Protein AF-A0A925WM09-F1 (afdb_monomer_lite)

Sequence (121 aa):
AVLLWGSLGALLVIALLWTRDRSALATALLRGGLLTVGGVVVIVLGVIIAWDSFFTTFHQLFFQDGTWIFYYSDTLIRLFPEQFWFDAALLIGGLTVGGALLLIVIARRMMQNTANFGASA

Structure (mmCIF, N/CA/C/O backbone):
data_AF-A0A925WM09-F1
#
_entry.id   AF-A0A925WM09-F1
#
loop_
_atom_site.group_PDB
_atom_site.id
_atom_site.type_symbol
_atom_site.label_atom_id
_atom_site.label_alt_id
_atom_site.label_comp_id
_atom_site.label_asym_id
_atom_site.label_entity_id
_atom_site.label_seq_id
_atom_site.pdbx_PDB_ins_code
_atom_site.Cartn_x
_atom_site.Cartn_y
_atom_site.Cartn_z
_atom_site.occupancy
_atom_site.B_iso_or_equiv
_atom_site.auth_seq_id
_atom_site.auth_comp_id
_atom_site.auth_asym_id
_atom_site.auth_atom_id
_atom_site.pdbx_PDB_model_num
ATOM 1 N N . ALA A 1 1 ? 12.038 -11.593 13.060 1.00 62.34 1 ALA A N 1
ATOM 2 C CA . ALA A 1 1 ? 11.244 -10.971 11.976 1.00 62.34 1 ALA A CA 1
ATOM 3 C C . ALA A 1 1 ? 12.011 -9.854 11.260 1.00 62.34 1 ALA A C 1
ATOM 5 O O . ALA A 1 1 ? 12.269 -10.007 10.077 1.00 62.34 1 ALA A O 1
ATOM 6 N N . VAL A 1 2 ? 12.436 -8.783 11.948 1.00 70.38 2 VAL A N 1
ATOM 7 C CA . VAL A 1 2 ? 13.117 -7.619 11.327 1.00 70.38 2 VAL A CA 1
ATOM 8 C C . VAL A 1 2 ? 14.368 -7.999 10.525 1.00 70.38 2 VAL A C 1
ATOM 10 O O . VAL A 1 2 ? 14.512 -7.570 9.387 1.00 70.38 2 VAL A O 1
ATOM 13 N N . LEU A 1 3 ? 15.228 -8.868 11.069 1.00 76.19 3 LEU A N 1
ATOM 14 C CA . LEU A 1 3 ? 16.427 -9.333 10.362 1.00 76.19 3 LEU A CA 1
ATOM 15 C C . LEU A 1 3 ? 16.090 -10.124 9.088 1.00 76.19 3 LEU A C 1
ATOM 17 O O . LEU A 1 3 ? 16.733 -9.919 8.072 1.00 76.19 3 LEU A O 1
ATOM 21 N N . LEU A 1 4 ? 15.041 -10.954 9.107 1.00 77.50 4 LEU A N 1
ATOM 22 C CA . LEU A 1 4 ? 14.622 -11.755 7.948 1.00 77.50 4 LEU A CA 1
ATOM 23 C C . LEU A 1 4 ? 14.074 -10.879 6.813 1.00 77.50 4 LEU A C 1
ATOM 25 O O . LEU A 1 4 ? 14.472 -11.041 5.662 1.00 77.50 4 LEU A O 1
ATOM 29 N N . TRP A 1 5 ? 13.206 -9.917 7.139 1.00 74.44 5 TRP A N 1
ATOM 30 C CA . TRP A 1 5 ? 12.686 -8.955 6.163 1.00 74.44 5 TRP A CA 1
ATOM 31 C C . TRP A 1 5 ? 13.786 -8.031 5.630 1.00 74.44 5 TRP A C 1
ATOM 33 O O . TRP A 1 5 ? 13.831 -7.762 4.431 1.00 74.44 5 TRP A O 1
ATOM 43 N N . GLY A 1 6 ? 14.720 -7.615 6.493 1.00 75.81 6 GLY A N 1
ATOM 44 C CA . GLY A 1 6 ? 15.904 -6.856 6.093 1.00 75.81 6 GLY A CA 1
ATOM 45 C C . GLY A 1 6 ? 16.799 -7.634 5.125 1.00 75.81 6 GLY A C 1
ATOM 46 O O . GLY A 1 6 ? 17.212 -7.091 4.103 1.00 75.81 6 GLY A O 1
ATOM 47 N N . SER A 1 7 ? 17.042 -8.921 5.390 1.00 78.12 7 SER A N 1
ATOM 48 C CA . SER A 1 7 ? 17.819 -9.794 4.504 1.00 78.12 7 SER A CA 1
ATOM 49 C C . SER A 1 7 ? 17.139 -10.015 3.153 1.00 78.12 7 SER A C 1
ATOM 51 O O . SER A 1 7 ? 17.806 -9.934 2.126 1.00 78.12 7 SER A O 1
ATOM 53 N N . LEU A 1 8 ? 15.821 -10.237 3.122 1.00 82.56 8 LEU A N 1
ATOM 54 C CA . LEU A 1 8 ? 15.065 -10.367 1.870 1.00 82.56 8 LEU A CA 1
ATOM 55 C C . LEU A 1 8 ? 15.096 -9.073 1.046 1.00 82.56 8 LEU A C 1
ATOM 57 O O . LEU A 1 8 ? 15.313 -9.124 -0.164 1.00 82.56 8 LEU A O 1
ATOM 61 N N . GLY A 1 9 ? 14.949 -7.917 1.698 1.00 81.88 9 GLY A N 1
ATOM 62 C CA . GLY A 1 9 ? 15.080 -6.614 1.047 1.00 81.88 9 GLY A CA 1
ATOM 63 C C . GLY A 1 9 ? 16.480 -6.388 0.471 1.00 81.88 9 GLY A C 1
ATOM 64 O O . GLY A 1 9 ? 16.615 -5.981 -0.681 1.00 81.88 9 GLY A O 1
ATOM 65 N N . ALA A 1 10 ? 17.528 -6.716 1.229 1.00 78.12 10 ALA A N 1
ATOM 66 C CA . ALA A 1 10 ? 18.910 -6.609 0.765 1.00 78.12 10 ALA A CA 1
ATOM 67 C C . ALA A 1 10 ? 19.194 -7.541 -0.423 1.00 78.12 10 ALA A C 1
ATOM 69 O O . ALA A 1 10 ? 19.796 -7.112 -1.404 1.00 78.12 10 ALA A O 1
ATOM 70 N N . LEU A 1 11 ? 18.716 -8.788 -0.375 1.00 82.94 11 LEU A N 1
ATOM 71 C CA . LEU A 1 11 ? 18.842 -9.739 -1.482 1.00 82.94 11 LEU A CA 1
ATOM 72 C C . LEU A 1 11 ? 18.111 -9.258 -2.734 1.00 82.94 11 LEU A C 1
ATOM 74 O O . LEU A 1 11 ? 18.653 -9.380 -3.829 1.00 82.94 11 LEU A O 1
ATOM 78 N N . LEU A 1 12 ? 16.925 -8.664 -2.583 1.00 84.38 12 LEU A N 1
ATOM 79 C CA . LEU A 1 12 ? 16.196 -8.064 -3.696 1.00 84.38 12 LEU A CA 1
ATOM 80 C C . LEU A 1 12 ? 16.993 -6.909 -4.315 1.00 84.38 12 LEU A C 1
ATOM 82 O O . LEU A 1 12 ? 17.165 -6.873 -5.528 1.00 84.38 12 LEU A O 1
ATOM 86 N N . VAL A 1 13 ? 17.536 -6.001 -3.500 1.00 82.62 13 VAL A N 1
ATOM 87 C CA . VAL A 1 13 ? 18.371 -4.891 -3.989 1.00 82.62 13 VAL A CA 1
ATOM 88 C C . VAL A 1 13 ? 19.622 -5.413 -4.695 1.00 82.62 13 VAL A C 1
ATOM 90 O O . VAL A 1 13 ? 19.923 -4.964 -5.797 1.00 82.62 13 VAL A O 1
ATOM 93 N N . ILE A 1 14 ? 20.322 -6.391 -4.118 1.00 80.88 14 ILE A N 1
ATOM 94 C CA . ILE A 1 14 ? 21.507 -7.008 -4.730 1.00 80.88 14 ILE A CA 1
ATOM 95 C C . ILE A 1 14 ? 21.140 -7.673 -6.057 1.00 80.88 14 ILE A C 1
ATOM 97 O O . ILE A 1 14 ? 21.831 -7.456 -7.049 1.00 80.88 14 ILE A O 1
ATOM 101 N N . ALA A 1 15 ? 20.041 -8.427 -6.109 1.00 79.94 15 ALA A N 1
ATOM 102 C CA . ALA A 1 15 ? 19.563 -9.048 -7.338 1.00 79.94 15 ALA A CA 1
ATOM 103 C C . ALA A 1 15 ? 19.263 -7.992 -8.411 1.00 79.94 15 ALA A C 1
ATOM 105 O O . ALA A 1 15 ? 19.733 -8.127 -9.538 1.00 79.94 15 ALA A O 1
ATOM 106 N N . LEU A 1 16 ? 18.568 -6.904 -8.055 1.00 80.94 16 LEU A N 1
ATOM 107 C CA . LEU A 1 16 ? 18.283 -5.787 -8.962 1.00 80.94 16 LEU A CA 1
ATOM 108 C C . LEU A 1 16 ? 19.575 -5.116 -9.458 1.00 80.94 16 LEU A C 1
ATOM 110 O O . LEU A 1 16 ? 19.693 -4.841 -10.649 1.00 80.94 16 LEU A O 1
ATOM 114 N N . LEU A 1 17 ? 20.569 -4.907 -8.590 1.00 79.81 17 LEU A N 1
ATOM 115 C CA . LEU A 1 17 ? 21.868 -4.334 -8.965 1.00 79.81 17 LEU A CA 1
ATOM 116 C C . LEU A 1 17 ? 22.711 -5.276 -9.837 1.00 79.81 17 LEU A C 1
ATOM 118 O O . LEU A 1 17 ? 23.477 -4.807 -10.678 1.00 79.81 17 LEU A O 1
ATOM 122 N N . TRP A 1 18 ? 22.562 -6.590 -9.657 1.00 82.50 18 TRP A N 1
ATOM 123 C CA . TRP A 1 18 ? 23.281 -7.609 -10.420 1.00 82.50 18 TRP A CA 1
ATOM 124 C C . TRP A 1 18 ? 22.660 -7.870 -11.801 1.00 82.50 18 TRP A C 1
ATOM 126 O O . TRP A 1 18 ? 23.309 -8.458 -12.671 1.00 82.50 18 TRP A O 1
ATOM 136 N N . THR A 1 19 ? 21.420 -7.424 -12.051 1.00 80.94 19 THR A N 1
ATOM 137 C CA . THR A 1 19 ? 20.807 -7.563 -13.380 1.00 80.94 19 THR A CA 1
ATOM 138 C C . THR A 1 19 ? 21.603 -6.795 -14.440 1.00 80.94 19 THR A C 1
ATOM 140 O O . THR A 1 19 ? 21.707 -5.567 -14.436 1.00 80.94 19 THR A O 1
ATOM 143 N N . ARG A 1 20 ? 22.178 -7.540 -15.393 1.00 79.88 20 ARG A N 1
ATOM 144 C CA . ARG A 1 20 ? 22.866 -6.954 -16.553 1.00 79.88 20 ARG A CA 1
ATOM 145 C C . ARG A 1 20 ? 21.898 -6.460 -17.622 1.00 79.88 20 ARG A C 1
ATOM 147 O O . ARG A 1 20 ? 22.203 -5.481 -18.298 1.00 79.88 20 ARG A O 1
ATOM 154 N N . ASP A 1 21 ? 20.732 -7.090 -17.743 1.00 85.75 21 ASP A N 1
ATOM 155 C CA . ASP A 1 21 ? 19.687 -6.654 -18.667 1.00 85.75 21 ASP A CA 1
ATOM 156 C C . ASP A 1 21 ? 18.887 -5.486 -18.072 1.00 85.75 21 ASP A C 1
ATOM 158 O O . ASP A 1 21 ? 17.901 -5.649 -17.346 1.00 85.75 21 ASP A O 1
ATOM 162 N N . ARG A 1 22 ? 19.339 -4.271 -18.396 1.00 85.19 22 ARG A N 1
ATOM 163 C CA . ARG A 1 22 ? 18.700 -3.024 -17.961 1.00 85.19 22 ARG A CA 1
ATOM 164 C C . ARG A 1 22 ? 17.303 -2.836 -18.555 1.00 85.19 22 ARG A C 1
ATOM 166 O O . ARG A 1 22 ? 16.491 -2.150 -17.936 1.00 85.19 22 ARG A O 1
ATOM 173 N N . SER A 1 23 ? 17.013 -3.445 -19.705 1.00 87.12 23 SER A N 1
ATOM 174 C CA . SER A 1 23 ? 15.707 -3.359 -20.364 1.00 87.12 23 SER A CA 1
ATOM 175 C C . SER A 1 23 ? 14.668 -4.216 -19.636 1.00 87.12 23 SER A C 1
ATOM 177 O O . SER A 1 23 ? 13.575 -3.738 -19.303 1.00 87.12 23 SER A O 1
ATOM 179 N N . ALA A 1 24 ? 15.037 -5.454 -19.292 1.00 88.69 24 ALA A N 1
ATOM 180 C CA . ALA A 1 24 ? 14.199 -6.339 -18.486 1.00 88.69 24 ALA A CA 1
ATOM 181 C C . ALA A 1 24 ? 13.933 -5.750 -17.091 1.00 88.69 24 ALA A C 1
ATOM 183 O O . ALA A 1 24 ? 12.781 -5.717 -16.650 1.00 88.69 24 ALA A O 1
ATOM 184 N N . LEU A 1 25 ? 14.968 -5.209 -16.433 1.00 90.19 25 LEU A N 1
ATOM 185 C CA . LEU A 1 25 ? 14.831 -4.527 -15.143 1.00 90.19 25 LEU A CA 1
ATOM 186 C C . LEU A 1 25 ? 13.859 -3.342 -15.228 1.00 90.19 25 LEU A C 1
ATOM 188 O O . LEU A 1 25 ? 12.943 -3.238 -14.413 1.00 90.19 25 LEU A O 1
ATOM 192 N N . ALA A 1 26 ? 14.017 -2.463 -16.222 1.00 91.94 26 ALA A N 1
ATOM 193 C CA . ALA A 1 26 ? 13.132 -1.314 -16.387 1.00 91.94 26 ALA A CA 1
ATOM 194 C C . ALA A 1 26 ? 11.674 -1.746 -16.611 1.00 91.94 26 ALA A C 1
ATOM 196 O O . ALA A 1 26 ? 10.762 -1.218 -15.978 1.00 91.94 26 ALA A O 1
ATOM 197 N N . THR A 1 27 ? 11.447 -2.763 -17.445 1.00 93.00 27 THR A N 1
ATOM 198 C CA . THR A 1 27 ? 10.102 -3.304 -17.684 1.00 93.00 27 THR A CA 1
ATOM 199 C C . THR A 1 27 ? 9.485 -3.874 -16.405 1.00 93.00 27 THR A C 1
ATOM 201 O O . THR A 1 27 ? 8.308 -3.629 -16.129 1.00 93.00 27 THR A O 1
ATOM 204 N N . ALA A 1 28 ? 10.265 -4.601 -15.601 1.00 92.19 28 ALA A N 1
ATOM 205 C CA . ALA A 1 28 ? 9.811 -5.148 -14.326 1.00 92.19 28 ALA A CA 1
ATOM 206 C C . ALA A 1 28 ? 9.443 -4.041 -13.324 1.00 92.19 28 ALA A C 1
ATOM 208 O O . ALA A 1 28 ? 8.360 -4.087 -12.744 1.00 92.19 28 ALA A O 1
ATOM 209 N N . LEU A 1 29 ? 10.291 -3.016 -13.175 1.00 93.69 29 LEU A N 1
ATOM 210 C CA . LEU A 1 29 ? 10.032 -1.867 -12.298 1.00 93.69 29 LEU A CA 1
ATOM 211 C C . LEU A 1 29 ? 8.784 -1.083 -12.726 1.00 93.69 29 LEU A C 1
ATOM 213 O O . LEU A 1 29 ? 7.969 -0.715 -11.881 1.00 93.69 29 LEU A O 1
ATOM 217 N N . LEU A 1 30 ? 8.598 -0.875 -14.034 1.00 96.81 30 LEU A N 1
ATOM 218 C CA . LEU A 1 30 ? 7.418 -0.204 -14.577 1.00 96.81 30 LEU A CA 1
ATOM 219 C C . LEU A 1 30 ? 6.139 -0.992 -14.275 1.00 96.81 30 LEU A C 1
ATOM 221 O O . LEU A 1 30 ? 5.180 -0.428 -13.753 1.00 96.81 30 LEU A O 1
ATOM 225 N N . ARG A 1 31 ? 6.122 -2.293 -14.591 1.00 96.62 31 ARG A N 1
ATOM 226 C CA . ARG A 1 31 ? 4.955 -3.159 -14.360 1.00 96.62 31 ARG A CA 1
ATOM 227 C C . ARG A 1 31 ? 4.645 -3.291 -12.876 1.00 96.62 31 ARG A C 1
ATOM 229 O O . ARG A 1 31 ? 3.488 -3.153 -12.502 1.00 96.62 31 ARG A O 1
ATOM 236 N N . GLY A 1 32 ? 5.663 -3.506 -12.044 1.00 95.94 32 GLY A N 1
ATOM 237 C CA . GLY A 1 32 ? 5.513 -3.585 -10.593 1.00 95.94 32 GLY A CA 1
ATOM 238 C C . GLY A 1 32 ? 4.927 -2.300 -10.016 1.00 95.94 32 GLY A C 1
ATOM 239 O O . GLY A 1 32 ? 3.933 -2.352 -9.302 1.00 95.94 32 GLY A O 1
ATOM 240 N N . GLY A 1 33 ? 5.465 -1.138 -10.398 1.00 97.38 33 GLY A N 1
ATOM 241 C CA . GLY A 1 33 ? 4.921 0.145 -9.961 1.00 97.38 33 GLY A CA 1
ATOM 242 C C . GLY A 1 33 ? 3.474 0.368 -10.418 1.00 97.38 33 GLY A C 1
ATOM 243 O O . GLY A 1 33 ? 2.645 0.795 -9.618 1.00 97.38 33 GLY A O 1
ATOM 244 N N . LEU A 1 34 ? 3.139 0.038 -11.672 1.00 98.31 34 LEU A N 1
ATOM 245 C CA . LEU A 1 34 ? 1.767 0.160 -12.184 1.00 98.31 34 LEU A CA 1
ATOM 246 C C . LEU A 1 34 ? 0.792 -0.775 -11.460 1.00 98.31 34 LEU A C 1
ATOM 248 O O . LEU A 1 34 ? -0.311 -0.349 -11.126 1.00 98.31 34 LEU A O 1
ATOM 252 N N . LEU A 1 35 ? 1.200 -2.018 -11.189 1.00 98.31 35 LEU A N 1
ATOM 253 C CA . LEU A 1 35 ? 0.405 -2.973 -10.417 1.00 98.31 35 LEU A CA 1
ATOM 254 C C . LEU A 1 35 ? 0.164 -2.472 -8.993 1.00 98.31 35 LEU A C 1
ATOM 256 O O . LEU A 1 35 ? -0.966 -2.539 -8.522 1.00 98.31 35 LEU A O 1
ATOM 260 N N . THR A 1 36 ? 1.184 -1.923 -8.331 1.00 98.12 36 THR A N 1
ATOM 261 C CA . THR A 1 36 ? 1.037 -1.352 -6.987 1.00 98.12 36 THR A CA 1
ATOM 262 C C . THR A 1 36 ? 0.064 -0.177 -6.982 1.00 98.12 36 THR A C 1
ATOM 264 O O . THR A 1 36 ? -0.859 -0.158 -6.172 1.00 98.12 36 THR A O 1
ATOM 267 N N . VAL A 1 37 ? 0.216 0.784 -7.903 1.00 98.38 37 VAL A N 1
ATOM 268 C CA . VAL A 1 37 ? -0.709 1.928 -8.007 1.00 98.38 37 VAL A CA 1
ATOM 269 C C . VAL A 1 37 ? -2.131 1.451 -8.303 1.00 98.38 37 VAL A C 1
ATOM 271 O O . VAL A 1 37 ? -3.065 1.870 -7.626 1.00 98.38 37 VAL A O 1
ATOM 274 N N . GLY A 1 38 ? -2.300 0.543 -9.268 1.00 98.38 38 GLY A N 1
ATOM 275 C CA . GLY A 1 38 ? -3.602 -0.032 -9.605 1.00 98.38 38 GLY A CA 1
ATOM 276 C C . GLY A 1 38 ? -4.242 -0.766 -8.425 1.00 98.38 38 GLY A C 1
ATOM 277 O O . GLY A 1 38 ? -5.420 -0.562 -8.149 1.00 98.38 38 GLY A O 1
ATOM 278 N N . GLY A 1 39 ? -3.463 -1.554 -7.681 1.00 98.12 39 GLY A N 1
ATOM 279 C CA . GLY A 1 39 ? -3.921 -2.249 -6.480 1.00 98.12 39 GLY A CA 1
ATOM 280 C C . GLY A 1 39 ? -4.396 -1.288 -5.392 1.00 98.12 39 GLY A C 1
ATOM 281 O O . GLY A 1 39 ? -5.482 -1.475 -4.849 1.00 98.12 39 GLY A O 1
ATOM 282 N N . VAL A 1 40 ? -3.641 -0.217 -5.123 1.00 97.81 40 VAL A N 1
ATOM 283 C CA . VAL A 1 40 ? -4.060 0.823 -4.169 1.00 97.81 40 VAL A CA 1
ATOM 284 C C . VAL A 1 40 ? -5.355 1.498 -4.625 1.00 97.81 40 VAL A C 1
ATOM 286 O O . VAL A 1 40 ? -6.261 1.671 -3.815 1.00 97.81 40 VAL A O 1
ATOM 289 N N . VAL A 1 41 ? -5.488 1.829 -5.914 1.00 98.06 41 VAL A N 1
ATOM 290 C CA . VAL A 1 41 ? -6.724 2.416 -6.461 1.00 98.06 41 VAL A CA 1
ATOM 291 C C . VAL A 1 41 ? -7.916 1.479 -6.262 1.00 98.06 41 VAL A C 1
ATOM 293 O O . VAL A 1 41 ? -8.961 1.926 -5.800 1.00 98.06 41 VAL A O 1
ATOM 296 N N . VAL A 1 42 ? -7.765 0.184 -6.551 1.00 97.38 42 VAL A N 1
ATOM 297 C CA . VAL A 1 42 ? -8.829 -0.812 -6.338 1.00 97.38 42 VAL A CA 1
ATOM 298 C C . VAL A 1 42 ? -9.232 -0.890 -4.864 1.00 97.38 42 VAL A C 1
ATOM 300 O O . VAL A 1 42 ? -10.424 -0.896 -4.567 1.00 97.38 42 VAL A O 1
ATOM 303 N N . ILE A 1 43 ? -8.263 -0.894 -3.942 1.00 96.19 43 ILE A N 1
ATOM 304 C CA . ILE A 1 43 ? -8.530 -0.896 -2.496 1.00 96.19 43 ILE A CA 1
ATOM 305 C C . ILE A 1 43 ? -9.322 0.352 -2.088 1.00 96.19 43 ILE A C 1
ATOM 307 O O . ILE A 1 43 ? -10.348 0.230 -1.424 1.00 96.19 43 ILE A O 1
ATOM 311 N N . VAL A 1 44 ? -8.890 1.541 -2.519 1.00 96.62 44 VAL A N 1
ATOM 312 C CA . VAL A 1 44 ? -9.568 2.810 -2.201 1.00 96.62 44 VAL A CA 1
ATOM 313 C C . VAL A 1 44 ? -10.991 2.839 -2.762 1.00 96.62 44 VAL A C 1
ATOM 315 O O . VAL A 1 44 ? -11.915 3.255 -2.069 1.00 96.62 44 VAL A O 1
ATOM 318 N N . LEU A 1 45 ? -11.200 2.356 -3.989 1.00 97.38 45 LEU A N 1
ATOM 319 C CA . LEU A 1 45 ? -12.544 2.236 -4.556 1.00 97.38 45 LEU A CA 1
ATOM 320 C C . LEU A 1 45 ? -13.417 1.273 -3.741 1.00 97.38 45 LEU A C 1
ATOM 322 O O . LEU A 1 45 ? -14.573 1.590 -3.475 1.00 97.38 45 LEU A O 1
ATOM 326 N N . GLY A 1 46 ? -12.868 0.138 -3.297 1.00 95.88 46 GLY A N 1
ATOM 327 C CA . GLY A 1 46 ? -13.569 -0.806 -2.423 1.00 95.88 46 GLY A CA 1
ATOM 328 C C . GLY A 1 46 ? -13.989 -0.180 -1.091 1.00 95.88 46 GLY A C 1
ATOM 329 O O . GLY A 1 46 ? -15.136 -0.333 -0.680 1.00 95.88 46 GLY A O 1
ATOM 330 N N . VAL A 1 47 ? -13.093 0.591 -0.469 1.00 95.69 47 VAL A N 1
ATOM 331 C CA . VAL A 1 47 ? -13.364 1.369 0.751 1.00 95.69 47 VAL A CA 1
ATOM 332 C C . VAL A 1 47 ? -14.522 2.350 0.546 1.00 95.69 47 VAL A C 1
ATOM 334 O O . VAL A 1 47 ? -15.417 2.411 1.383 1.00 95.69 47 VAL A O 1
ATOM 337 N N . ILE A 1 48 ? -14.528 3.095 -0.565 1.00 96.81 48 ILE A N 1
ATOM 338 C CA . ILE A 1 48 ? -15.532 4.138 -0.838 1.00 96.81 48 ILE A CA 1
ATOM 339 C C . ILE A 1 48 ? -16.901 3.539 -1.191 1.00 96.81 48 ILE A C 1
ATOM 341 O O . ILE A 1 48 ? -17.929 4.071 -0.783 1.00 96.81 48 ILE A O 1
ATOM 345 N N . ILE A 1 49 ? -16.927 2.461 -1.977 1.00 98.00 49 ILE A N 1
ATOM 346 C CA . ILE A 1 49 ? -18.167 1.897 -2.533 1.00 98.00 49 ILE A CA 1
ATOM 347 C C . ILE A 1 49 ? -18.818 0.895 -1.567 1.00 98.00 49 ILE A C 1
ATOM 349 O O . ILE A 1 49 ? -20.040 0.760 -1.562 1.00 98.00 49 ILE A O 1
ATOM 353 N N . ALA A 1 50 ? -18.024 0.175 -0.769 1.00 96.88 50 ALA A N 1
ATOM 354 C CA . ALA A 1 50 ? -18.482 -0.966 0.022 1.00 96.88 50 ALA A CA 1
ATOM 355 C C . ALA A 1 50 ? -17.806 -1.035 1.404 1.00 96.88 50 ALA A C 1
ATOM 357 O O . ALA A 1 50 ? -17.279 -2.082 1.789 1.00 96.88 50 ALA A O 1
ATOM 358 N N . TRP A 1 51 ? -17.835 0.074 2.151 1.00 94.69 51 TRP A N 1
ATOM 359 C CA . TRP A 1 51 ? -17.166 0.216 3.451 1.00 94.69 51 TRP A CA 1
ATOM 360 C C . TRP A 1 51 ? -17.410 -0.957 4.412 1.00 94.69 51 TRP A C 1
ATOM 362 O O . TRP A 1 51 ? -16.446 -1.584 4.843 1.00 94.69 51 TRP A O 1
ATOM 372 N N . ASP A 1 52 ? -18.668 -1.312 4.699 1.00 95.50 52 ASP A N 1
ATOM 373 C CA . ASP A 1 52 ? -18.992 -2.356 5.687 1.00 95.50 52 ASP A CA 1
ATO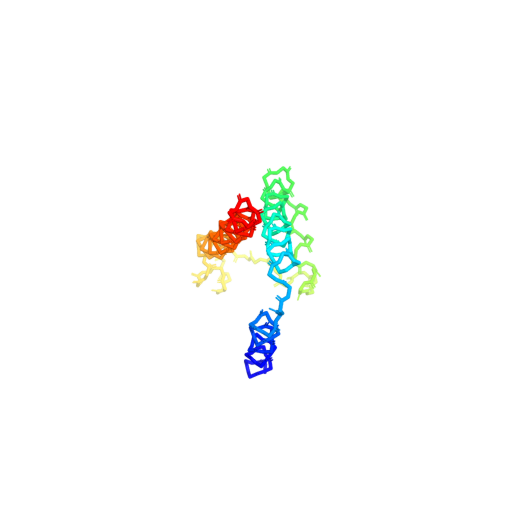M 374 C C . ASP A 1 52 ? -18.421 -3.729 5.304 1.00 95.50 52 ASP A C 1
ATOM 376 O O . ASP A 1 52 ? -17.895 -4.464 6.147 1.00 95.50 52 ASP A O 1
ATOM 380 N N . SER A 1 53 ? -18.477 -4.065 4.009 1.00 96.38 53 SER A N 1
ATOM 381 C CA . SER A 1 53 ? -17.927 -5.317 3.485 1.00 96.38 53 SER A CA 1
ATOM 382 C C . SER A 1 53 ? -16.403 -5.299 3.507 1.00 96.38 53 SER A C 1
ATOM 384 O O . SER A 1 53 ? -15.792 -6.300 3.885 1.00 96.38 53 SER A O 1
ATOM 386 N N . PHE A 1 54 ? -15.784 -4.185 3.107 1.00 95.50 54 PHE A N 1
ATOM 387 C CA . PHE A 1 54 ? -14.334 -4.018 3.129 1.00 95.50 54 PHE A CA 1
ATOM 388 C C . PHE A 1 54 ? -13.796 -4.125 4.558 1.00 95.50 54 PHE A C 1
ATOM 390 O O . PHE A 1 54 ? -12.901 -4.929 4.815 1.00 95.50 54 PHE A O 1
ATOM 397 N N . PHE A 1 55 ? -14.378 -3.363 5.489 1.00 94.06 55 PHE A N 1
ATOM 398 C CA . PHE A 1 55 ? -13.991 -3.334 6.894 1.00 94.06 55 PHE A CA 1
ATOM 399 C C . PHE A 1 55 ? -14.099 -4.728 7.514 1.00 94.06 55 PHE A C 1
ATOM 401 O O . PHE A 1 55 ? -13.124 -5.223 8.076 1.00 94.06 55 PHE A O 1
ATOM 408 N N . THR A 1 56 ? -15.247 -5.393 7.357 1.00 95.31 56 THR A N 1
ATOM 409 C CA . THR A 1 56 ? -15.470 -6.738 7.908 1.00 95.31 56 THR A CA 1
ATOM 410 C C . THR A 1 56 ? -14.496 -7.758 7.324 1.00 95.31 56 THR A C 1
ATOM 412 O O . THR A 1 56 ? -13.817 -8.454 8.076 1.00 95.31 56 THR A O 1
ATOM 415 N N . THR A 1 57 ? -14.368 -7.807 5.993 1.00 95.44 57 THR A N 1
ATOM 416 C CA . THR A 1 57 ? -13.493 -8.781 5.316 1.00 95.44 57 THR A CA 1
ATOM 417 C C . THR A 1 57 ? -12.036 -8.576 5.710 1.00 95.44 57 THR A C 1
ATOM 419 O O . THR A 1 57 ? -11.337 -9.541 6.000 1.00 95.44 57 THR A O 1
ATOM 422 N N . PHE A 1 58 ? -11.570 -7.324 5.757 1.00 94.00 58 PHE A N 1
ATOM 423 C CA . PHE A 1 58 ? -10.208 -7.012 6.175 1.00 94.00 58 PHE A CA 1
ATOM 424 C C . PHE A 1 58 ? -9.929 -7.530 7.589 1.00 94.00 58 PHE A C 1
ATOM 426 O O . PHE A 1 58 ? -8.941 -8.229 7.793 1.00 94.00 58 PHE A O 1
ATOM 433 N N . HIS A 1 59 ? -10.806 -7.250 8.556 1.00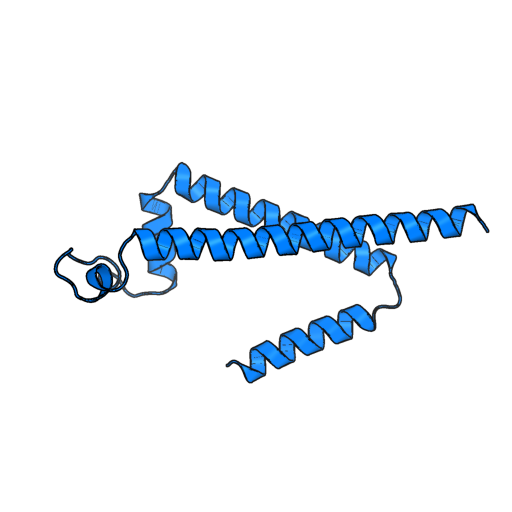 95.62 59 HIS A N 1
ATOM 434 C CA . HIS A 1 59 ? -10.575 -7.672 9.938 1.00 95.62 59 HIS A CA 1
ATOM 435 C C . HIS A 1 59 ? -10.663 -9.193 10.117 1.00 95.62 59 HIS A C 1
ATOM 437 O O . HIS A 1 59 ? -9.838 -9.765 10.827 1.00 95.62 59 HIS A O 1
ATOM 443 N N . GLN A 1 60 ? -11.571 -9.867 9.408 1.00 95.88 60 GLN A N 1
ATOM 444 C CA . GLN A 1 60 ? -11.690 -11.329 9.441 1.00 95.88 60 GLN A CA 1
ATOM 445 C C . GLN A 1 60 ? -10.443 -12.064 8.933 1.00 95.88 60 GLN A C 1
ATOM 447 O O . GLN A 1 60 ? -10.187 -13.192 9.345 1.00 95.88 60 GLN A O 1
ATOM 452 N N . LEU A 1 61 ? -9.639 -11.443 8.063 1.00 96.06 61 LEU A N 1
ATOM 453 C CA . LEU A 1 61 ? -8.389 -12.046 7.588 1.00 96.06 61 LEU A CA 1
ATOM 454 C C . LEU A 1 61 ? -7.308 -12.118 8.675 1.00 96.06 61 LEU A C 1
ATOM 456 O O . LEU A 1 61 ? -6.430 -12.979 8.600 1.00 96.06 61 LEU A O 1
ATOM 460 N N . PHE A 1 62 ? -7.341 -11.215 9.658 1.00 95.06 62 PHE A N 1
ATOM 461 C CA . PHE A 1 62 ? -6.256 -11.053 10.633 1.00 95.06 62 PHE A CA 1
ATOM 462 C C . PHE A 1 62 ? -6.652 -11.392 12.067 1.00 95.06 62 PHE A C 1
ATOM 464 O O . PHE A 1 62 ? -5.776 -11.622 12.902 1.00 95.06 62 PHE A O 1
ATOM 471 N N . PHE A 1 63 ? -7.944 -11.427 12.368 1.00 95.44 63 PHE A N 1
ATOM 472 C CA . PHE A 1 63 ? -8.443 -11.525 13.730 1.00 95.44 63 PHE A CA 1
ATOM 473 C C . PHE A 1 63 ? -9.526 -12.613 13.849 1.00 95.44 63 PHE A C 1
ATOM 475 O O . PHE A 1 63 ? -10.003 -13.145 12.849 1.00 95.44 63 PHE A O 1
ATOM 482 N N . GLN A 1 64 ? -9.972 -12.918 15.076 1.00 95.88 64 GLN A N 1
ATOM 483 C CA . GLN A 1 64 ? -11.128 -13.799 15.355 1.00 95.88 64 GLN A CA 1
ATOM 484 C C . GLN A 1 64 ? -12.430 -13.012 15.577 1.00 95.88 64 GLN A C 1
ATOM 486 O O . GLN A 1 64 ? -12.377 -11.925 16.158 1.00 95.88 64 GLN A O 1
ATOM 491 N N . ASP A 1 65 ? -13.581 -13.546 15.155 1.00 93.38 65 ASP A N 1
ATOM 492 C CA . ASP A 1 65 ? -14.875 -12.848 15.236 1.00 93.38 65 ASP A CA 1
ATOM 493 C C . ASP A 1 65 ? -15.126 -12.222 16.620 1.00 93.38 65 ASP A C 1
ATOM 495 O O . ASP A 1 65 ? -14.903 -12.835 17.665 1.00 93.38 65 ASP A O 1
ATOM 499 N N . GLY A 1 66 ? -15.577 -10.963 16.619 1.00 91.06 66 GLY A N 1
ATOM 500 C CA . GLY A 1 66 ? -15.862 -10.193 17.834 1.00 91.06 66 GLY A CA 1
ATOM 501 C C . GLY A 1 66 ? -14.651 -9.519 18.492 1.00 91.06 66 GLY A C 1
ATOM 502 O O . GLY A 1 66 ? -14.836 -8.800 19.467 1.00 91.06 66 GLY A O 1
ATOM 503 N N . THR A 1 67 ? -13.428 -9.688 17.971 1.00 93.06 67 THR A N 1
ATOM 504 C CA . THR A 1 67 ? -12.210 -9.080 18.563 1.00 93.06 67 THR A CA 1
ATOM 505 C C . THR A 1 67 ? -11.790 -7.738 17.953 1.00 93.06 67 THR A C 1
ATOM 507 O O . THR A 1 67 ? -10.825 -7.135 18.417 1.00 93.06 67 THR A O 1
ATOM 510 N N . TRP A 1 68 ? -12.506 -7.252 16.935 1.00 93.06 68 TRP A N 1
ATOM 511 C CA . TRP A 1 68 ? -12.207 -5.998 16.221 1.00 93.06 68 TRP A CA 1
ATOM 512 C C . TRP A 1 68 ? -13.343 -4.967 16.244 1.00 93.06 68 TRP A C 1
ATOM 514 O O . TRP A 1 68 ? -13.207 -3.892 15.663 1.00 93.06 68 TRP A O 1
ATOM 524 N N . ILE A 1 69 ? -14.470 -5.286 16.885 1.00 92.38 69 ILE A N 1
ATOM 525 C CA . ILE A 1 69 ? -15.575 -4.348 17.098 1.00 92.38 69 ILE A CA 1
ATOM 526 C C . ILE A 1 69 ? -15.518 -3.932 18.562 1.00 92.38 69 ILE A C 1
ATOM 528 O O . ILE A 1 69 ? -15.655 -4.771 19.448 1.00 92.38 69 ILE A O 1
ATOM 532 N N . PHE A 1 70 ? -15.308 -2.643 18.804 1.00 91.94 70 PHE A N 1
ATOM 533 C CA . PHE A 1 70 ? -15.099 -2.105 20.144 1.00 91.94 70 PHE A CA 1
ATOM 534 C C . PHE A 1 70 ? -16.168 -1.074 20.496 1.00 91.94 70 PHE A C 1
ATOM 536 O O . PHE A 1 70 ? -16.676 -0.354 19.633 1.00 91.94 70 PHE A O 1
ATOM 543 N N . TYR A 1 71 ? -16.466 -0.963 21.785 1.00 93.00 71 TYR A N 1
ATOM 544 C CA . TYR A 1 71 ? -17.251 0.138 22.325 1.00 93.00 71 TYR A CA 1
ATOM 545 C C . TYR A 1 71 ? -16.376 1.385 22.487 1.00 93.00 71 TYR A C 1
ATOM 547 O O . TYR A 1 71 ? -15.174 1.302 22.728 1.00 93.00 71 TYR A O 1
ATOM 555 N N . TYR A 1 72 ? -16.984 2.573 22.460 1.00 92.50 72 TYR A N 1
ATOM 556 C CA . TYR A 1 72 ? -16.264 3.833 22.707 1.00 92.50 72 TYR A CA 1
ATOM 557 C C . TYR A 1 72 ? -15.612 3.916 24.099 1.00 92.50 72 TYR A C 1
ATOM 559 O O . TYR A 1 72 ? -14.685 4.699 24.309 1.00 92.50 72 TYR A O 1
ATOM 567 N N . SER A 1 73 ? -16.090 3.124 25.063 1.00 95.00 73 SER A N 1
ATOM 568 C CA . SER A 1 73 ? -15.492 3.007 26.396 1.00 95.00 73 SER A CA 1
ATOM 569 C C . SER A 1 73 ? -14.196 2.198 26.412 1.00 95.00 73 SER A C 1
ATOM 571 O O . SER A 1 73 ? -13.426 2.324 27.370 1.00 95.00 73 SER A O 1
ATOM 573 N N . ASP A 1 74 ? -13.948 1.385 25.384 1.00 95.12 74 ASP A N 1
ATOM 574 C CA . ASP A 1 74 ? -12.822 0.464 25.353 1.00 95.12 74 ASP A CA 1
ATOM 575 C C . ASP A 1 74 ? -11.504 1.225 25.220 1.00 95.12 74 ASP A C 1
ATOM 577 O O . ASP A 1 74 ? -11.361 2.187 24.460 1.00 95.12 74 ASP A O 1
ATOM 581 N N . THR A 1 75 ? -10.502 0.772 25.972 1.00 95.25 75 THR A N 1
ATOM 582 C CA . THR A 1 75 ? -9.202 1.445 26.060 1.00 95.25 75 THR A CA 1
ATOM 583 C C . THR A 1 75 ? -8.527 1.591 24.694 1.00 95.25 75 THR A C 1
ATOM 585 O O . THR A 1 75 ? -7.886 2.609 24.445 1.00 95.25 75 THR A O 1
ATOM 588 N N . LEU A 1 76 ? -8.689 0.613 23.794 1.00 93.50 76 LEU A N 1
ATOM 589 C CA . LEU A 1 76 ? -8.032 0.617 22.487 1.00 93.50 76 LEU A CA 1
ATOM 590 C C . LEU A 1 76 ? -8.513 1.772 21.597 1.00 93.50 76 LEU A C 1
ATOM 592 O O . LEU A 1 76 ? -7.673 2.524 21.115 1.00 93.50 76 LEU A O 1
ATOM 596 N N . ILE A 1 77 ? -9.829 1.971 21.440 1.00 93.75 77 ILE A N 1
ATOM 597 C CA . ILE A 1 77 ? -10.380 3.085 20.641 1.00 93.75 77 ILE A CA 1
ATOM 598 C C . ILE A 1 77 ? -10.081 4.444 21.287 1.00 93.75 77 ILE A C 1
ATOM 600 O O . ILE A 1 77 ? -9.890 5.434 20.586 1.00 93.75 77 ILE A O 1
ATOM 604 N N . ARG A 1 78 ? -9.992 4.519 22.620 1.00 95.12 78 ARG A N 1
ATOM 605 C CA . ARG A 1 78 ? -9.637 5.771 23.309 1.00 95.12 78 ARG A CA 1
ATOM 606 C C . ARG A 1 78 ? -8.176 6.172 23.100 1.00 95.12 78 ARG A C 1
ATOM 608 O O . ARG A 1 78 ? -7.891 7.363 23.020 1.00 95.12 78 ARG A O 1
ATOM 615 N N . LEU A 1 79 ? -7.261 5.200 23.047 1.00 96.31 79 LEU A N 1
ATOM 616 C CA . LEU A 1 79 ? -5.834 5.440 22.798 1.00 96.31 79 LEU A CA 1
ATOM 617 C C . LEU A 1 79 ? -5.524 5.626 21.308 1.00 96.31 79 LEU A C 1
ATOM 619 O O . LEU A 1 79 ? -4.694 6.459 20.957 1.00 96.31 79 LEU A O 1
ATOM 623 N N . PHE A 1 80 ? -6.199 4.868 20.445 1.00 94.94 80 PHE A N 1
ATOM 624 C CA . PHE A 1 80 ? -6.037 4.890 18.993 1.00 94.94 80 PHE A CA 1
ATOM 625 C C . PHE A 1 80 ? -7.394 5.181 18.341 1.00 94.94 80 PHE A C 1
ATOM 627 O O . PHE A 1 80 ? -8.047 4.257 17.844 1.00 94.94 80 PHE A O 1
ATOM 634 N N . PRO A 1 81 ? -7.847 6.449 18.385 1.00 94.38 81 PRO A N 1
ATOM 635 C CA . PRO A 1 81 ? -9.135 6.840 17.827 1.00 94.38 81 PRO A CA 1
ATOM 636 C C . PRO A 1 81 ? -9.153 6.659 16.309 1.00 94.38 81 PRO A C 1
ATOM 638 O O . PRO A 1 81 ? -8.114 6.510 15.671 1.00 94.38 81 PRO A O 1
ATOM 641 N N . GLU A 1 82 ? -10.337 6.733 15.711 1.00 90.81 82 GLU A N 1
ATOM 642 C CA . GLU A 1 82 ? -10.527 6.594 14.261 1.00 90.81 82 GLU A CA 1
ATOM 643 C C . GLU A 1 82 ? -9.560 7.467 13.440 1.00 90.81 82 GLU A C 1
ATOM 645 O O . GLU A 1 82 ? -8.927 6.974 12.507 1.00 90.81 82 GLU A O 1
ATOM 650 N N . GLN A 1 83 ? -9.357 8.724 13.853 1.00 94.88 83 GLN A N 1
ATOM 651 C CA . GLN A 1 83 ? -8.429 9.650 13.197 1.00 94.88 83 GLN A CA 1
ATOM 652 C C . GLN A 1 83 ? -6.998 9.100 13.116 1.00 94.88 83 GLN A C 1
ATOM 654 O O . GLN A 1 83 ? -6.348 9.247 12.087 1.00 94.88 83 GLN A O 1
ATOM 659 N N . PHE A 1 84 ? -6.513 8.425 14.166 1.00 95.88 84 PHE A N 1
ATOM 660 C CA . PHE A 1 84 ? -5.176 7.827 14.164 1.00 95.88 84 PHE A CA 1
ATOM 661 C C . PHE A 1 84 ? -5.041 6.779 13.052 1.00 95.88 84 PHE A C 1
ATOM 663 O O . PHE A 1 84 ? -4.047 6.765 12.326 1.00 95.88 84 PHE A O 1
ATOM 670 N N . TRP A 1 85 ? -6.049 5.919 12.891 1.00 93.44 85 TRP A N 1
ATOM 671 C CA . TRP A 1 85 ? -6.050 4.885 11.858 1.00 93.44 85 TRP A CA 1
ATOM 672 C C . TRP A 1 85 ? -6.195 5.471 10.456 1.00 93.44 85 TRP A C 1
ATOM 674 O O . TRP A 1 85 ? -5.523 5.008 9.534 1.00 93.44 85 TRP A O 1
ATOM 684 N N . PHE A 1 86 ? -7.016 6.511 10.303 1.00 94.25 86 PHE A N 1
ATOM 685 C CA . PHE A 1 86 ? -7.153 7.237 9.045 1.00 94.25 86 PHE A CA 1
ATOM 686 C C . PHE A 1 86 ? -5.828 7.887 8.620 1.00 94.25 86 PHE A C 1
ATOM 688 O O . PHE A 1 86 ? -5.362 7.669 7.500 1.00 94.25 86 PHE A O 1
ATOM 695 N N . ASP A 1 87 ? -5.166 8.603 9.531 1.00 97.38 87 ASP A N 1
ATOM 696 C CA . ASP A 1 87 ? -3.875 9.248 9.271 1.00 97.38 87 ASP A CA 1
ATOM 697 C C . ASP A 1 87 ? -2.779 8.215 8.964 1.00 97.38 87 ASP A C 1
ATOM 699 O O . ASP A 1 87 ? -1.988 8.394 8.033 1.00 97.38 87 ASP A O 1
ATOM 703 N N . ALA A 1 88 ? -2.753 7.094 9.693 1.00 96.81 88 ALA A N 1
ATOM 704 C CA . ALA A 1 88 ? -1.829 5.995 9.430 1.00 96.81 88 ALA A CA 1
ATOM 705 C C . ALA A 1 88 ? -2.055 5.377 8.039 1.00 96.81 88 ALA A C 1
ATOM 707 O O . ALA A 1 88 ? -1.092 5.151 7.301 1.00 96.81 88 ALA A O 1
ATOM 708 N N . ALA A 1 89 ? -3.313 5.145 7.651 1.00 95.19 89 ALA A N 1
ATOM 709 C CA . ALA A 1 89 ? -3.662 4.626 6.333 1.00 95.19 89 ALA A CA 1
ATOM 710 C C . ALA A 1 89 ? -3.249 5.594 5.214 1.00 95.19 89 ALA A C 1
ATOM 712 O O . ALA A 1 89 ? -2.667 5.159 4.217 1.00 95.19 89 ALA A O 1
ATOM 713 N N . LEU A 1 90 ? -3.473 6.900 5.394 1.00 96.88 90 LEU A N 1
ATOM 714 C CA . LEU A 1 90 ? -3.034 7.926 4.446 1.00 96.88 90 LEU A CA 1
ATOM 715 C C . LEU A 1 90 ? -1.514 7.973 4.307 1.00 96.88 90 LEU A C 1
ATOM 717 O O . LEU A 1 90 ? -1.007 8.018 3.186 1.00 96.88 90 LEU A O 1
ATOM 721 N N . LEU A 1 91 ? -0.777 7.932 5.418 1.00 98.06 91 LEU A N 1
ATOM 722 C CA . LEU A 1 91 ? 0.682 7.945 5.393 1.00 98.06 91 LEU A CA 1
ATOM 723 C C . LEU A 1 91 ? 1.233 6.711 4.668 1.00 98.06 91 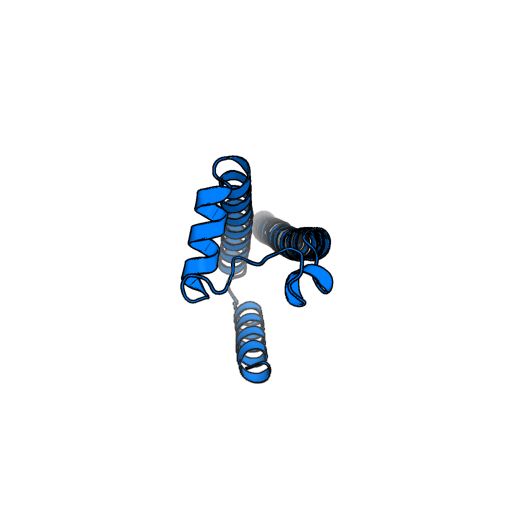LEU A C 1
ATOM 725 O O . LEU A 1 91 ? 2.055 6.841 3.760 1.00 98.06 91 LEU A O 1
ATOM 729 N N . ILE A 1 92 ? 0.763 5.516 5.032 1.00 97.19 92 ILE A N 1
ATOM 730 C CA . ILE A 1 92 ? 1.213 4.256 4.427 1.00 97.19 92 ILE A CA 1
ATOM 731 C C . ILE A 1 92 ? 0.831 4.205 2.946 1.00 97.19 92 ILE A C 1
ATOM 733 O O . ILE A 1 92 ? 1.673 3.884 2.103 1.00 97.19 92 ILE A O 1
ATOM 737 N N . GLY A 1 93 ? -0.411 4.556 2.607 1.00 97.00 93 GLY A N 1
ATOM 738 C CA . GLY A 1 93 ? -0.884 4.615 1.226 1.00 97.00 93 GLY A CA 1
ATOM 739 C C . GLY A 1 93 ? -0.094 5.624 0.393 1.00 97.00 93 GLY A C 1
ATOM 740 O O . GLY A 1 93 ? 0.368 5.296 -0.700 1.00 97.00 93 GLY A O 1
ATOM 741 N N . GLY A 1 94 ? 0.148 6.818 0.935 1.00 97.94 94 GLY A N 1
ATOM 742 C CA . GLY A 1 94 ? 0.922 7.878 0.293 1.00 97.94 94 GLY A CA 1
ATOM 743 C C . GLY A 1 94 ? 2.374 7.478 0.033 1.00 97.94 94 GLY A C 1
ATOM 744 O O . GLY A 1 94 ? 2.859 7.639 -1.086 1.00 97.94 94 GLY A O 1
ATOM 745 N N . LEU A 1 95 ? 3.055 6.888 1.021 1.00 98.12 95 LEU A N 1
ATOM 746 C CA . LEU A 1 95 ? 4.413 6.360 0.849 1.00 98.12 95 LEU A CA 1
ATOM 747 C C . LEU A 1 95 ? 4.459 5.227 -0.185 1.00 98.12 95 LEU A C 1
ATOM 749 O O . LEU A 1 95 ? 5.370 5.184 -1.012 1.00 98.12 95 LEU A O 1
ATOM 753 N N . THR A 1 96 ? 3.460 4.341 -0.178 1.00 97.94 96 THR A N 1
ATOM 754 C CA . THR A 1 96 ? 3.359 3.214 -1.118 1.00 97.94 96 THR A CA 1
ATOM 755 C C . THR A 1 96 ? 3.191 3.702 -2.556 1.00 97.94 96 THR A C 1
ATOM 757 O O . THR A 1 96 ? 3.941 3.294 -3.446 1.00 97.94 96 THR A O 1
ATOM 760 N N . VAL A 1 97 ? 2.246 4.617 -2.792 1.00 98.25 97 VAL A N 1
ATOM 761 C CA . VAL A 1 97 ? 2.009 5.208 -4.116 1.00 98.25 97 VAL A CA 1
ATOM 762 C C . VAL A 1 97 ? 3.206 6.051 -4.546 1.00 98.25 97 VAL A C 1
ATOM 764 O O . VAL A 1 97 ? 3.673 5.906 -5.673 1.00 98.25 97 VAL A O 1
ATOM 767 N N . GLY A 1 98 ? 3.759 6.875 -3.654 1.00 98.38 98 GLY A N 1
ATOM 768 C CA . GLY A 1 98 ? 4.943 7.688 -3.929 1.00 98.38 98 GLY A CA 1
ATOM 769 C C . GLY A 1 98 ? 6.149 6.843 -4.347 1.00 98.38 98 GLY A C 1
ATOM 770 O O . GLY A 1 98 ? 6.784 7.131 -5.363 1.00 98.38 98 GLY A O 1
ATOM 771 N N . GLY A 1 99 ? 6.420 5.751 -3.627 1.00 97.31 99 GLY A N 1
ATOM 772 C CA . GLY A 1 99 ? 7.468 4.793 -3.977 1.00 97.31 99 GLY A CA 1
ATOM 773 C C . GLY A 1 99 ? 7.220 4.118 -5.329 1.00 97.31 99 GLY A C 1
ATOM 774 O O . GLY A 1 99 ? 8.122 4.055 -6.164 1.00 97.31 99 GLY A O 1
ATOM 775 N N . ALA A 1 100 ? 5.990 3.673 -5.595 1.00 97.88 100 ALA A N 1
ATOM 776 C CA . ALA A 1 100 ? 5.631 3.060 -6.872 1.00 97.88 100 ALA A CA 1
ATOM 777 C C . ALA A 1 100 ? 5.778 4.033 -8.057 1.00 97.88 100 ALA A C 1
ATOM 779 O O . ALA A 1 100 ? 6.340 3.669 -9.092 1.00 97.88 100 ALA A O 1
ATOM 780 N N . LEU A 1 101 ? 5.337 5.286 -7.898 1.00 98.31 101 LEU A N 1
ATOM 781 C CA . LEU A 1 101 ? 5.498 6.339 -8.904 1.00 98.31 101 LEU A CA 1
ATOM 782 C C . LEU A 1 101 ? 6.974 6.653 -9.164 1.00 98.31 101 LEU A C 1
ATOM 784 O O . LEU A 1 101 ? 7.374 6.789 -10.321 1.00 98.31 101 LEU A O 1
ATOM 788 N N . LEU A 1 102 ? 7.800 6.706 -8.116 1.00 97.75 102 LEU A N 1
ATOM 789 C CA . LEU A 1 102 ? 9.242 6.885 -8.261 1.00 97.75 102 LEU A CA 1
ATOM 790 C C . LEU A 1 102 ? 9.864 5.757 -9.099 1.00 97.75 102 LEU A C 1
ATOM 792 O O . LEU A 1 102 ? 10.618 6.036 -10.033 1.00 97.75 102 LEU A O 1
ATOM 796 N N . LEU A 1 103 ? 9.510 4.497 -8.827 1.00 95.81 103 LEU A N 1
ATOM 797 C CA . LEU A 1 103 ? 9.992 3.350 -9.605 1.00 95.81 103 LEU A CA 1
ATOM 798 C C . LEU A 1 103 ? 9.532 3.403 -11.068 1.00 95.81 103 LEU A C 1
ATOM 800 O O . LEU A 1 103 ? 10.330 3.126 -11.963 1.00 95.81 103 LEU A O 1
ATOM 804 N N . ILE A 1 104 ? 8.290 3.825 -11.332 1.00 97.50 104 ILE A N 1
ATOM 805 C CA . ILE A 1 104 ? 7.782 4.051 -12.695 1.00 97.50 104 ILE A CA 1
ATOM 806 C C . ILE A 1 104 ? 8.620 5.112 -13.420 1.00 97.50 104 ILE A C 1
ATOM 808 O O . ILE A 1 104 ? 8.991 4.917 -14.579 1.00 97.50 104 ILE A O 1
ATOM 812 N N . VAL A 1 105 ? 8.933 6.233 -12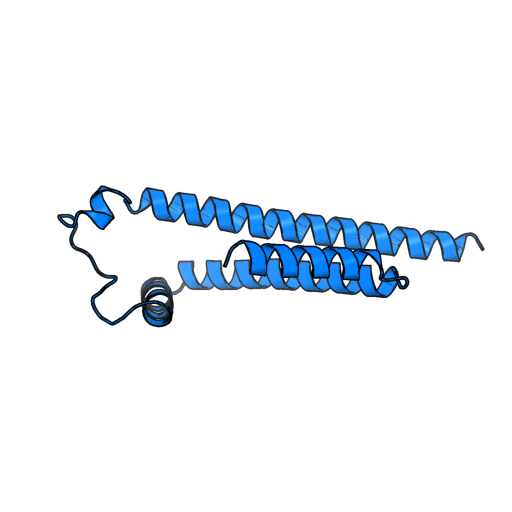.763 1.00 97.44 105 VAL A N 1
ATOM 813 C CA . VAL A 1 105 ? 9.744 7.308 -13.357 1.00 97.44 105 VAL A CA 1
ATOM 814 C C . VAL A 1 105 ? 11.162 6.820 -13.654 1.00 97.44 105 VAL A C 1
ATOM 816 O O . VAL A 1 105 ? 11.666 7.057 -14.754 1.00 97.44 105 VAL A O 1
ATOM 819 N N . ILE A 1 106 ? 11.791 6.105 -12.717 1.00 94.62 106 ILE A N 1
ATOM 820 C CA . ILE A 1 106 ? 13.124 5.513 -12.906 1.00 94.62 106 ILE A CA 1
ATOM 821 C C . ILE A 1 106 ? 13.111 4.545 -14.093 1.00 94.62 106 ILE A C 1
ATOM 823 O O . ILE A 1 106 ? 13.948 4.664 -14.988 1.00 94.62 106 ILE A O 1
ATOM 827 N N . ALA A 1 107 ? 12.129 3.645 -14.151 1.00 94.75 107 ALA A N 1
ATOM 828 C CA . ALA A 1 107 ? 11.972 2.692 -15.241 1.00 94.75 107 ALA A CA 1
ATOM 829 C C . ALA A 1 107 ? 11.839 3.379 -16.607 1.00 94.75 107 ALA A C 1
ATOM 831 O O . ALA A 1 107 ? 12.547 3.031 -17.552 1.00 94.75 107 ALA A O 1
ATOM 832 N N . ARG A 1 108 ? 10.982 4.404 -16.709 1.00 94.94 108 ARG A N 1
ATOM 833 C CA . ARG A 1 108 ? 10.800 5.170 -17.952 1.00 94.94 108 ARG A CA 1
ATOM 834 C C . ARG A 1 108 ? 12.097 5.840 -18.406 1.00 94.94 108 ARG A C 1
ATOM 836 O O . ARG A 1 108 ? 12.427 5.767 -19.587 1.00 94.94 108 ARG A O 1
ATOM 843 N N . ARG A 1 109 ? 12.859 6.434 -17.479 1.00 93.12 109 ARG A N 1
ATOM 844 C CA . ARG A 1 109 ? 14.169 7.038 -17.783 1.00 93.12 109 ARG A CA 1
ATOM 845 C C . ARG A 1 109 ? 15.185 5.999 -18.263 1.00 93.12 109 ARG A C 1
ATOM 847 O O . ARG A 1 109 ? 15.914 6.254 -19.215 1.00 93.12 109 ARG A O 1
ATOM 854 N N . MET A 1 110 ? 15.218 4.819 -17.643 1.00 90.38 110 MET A N 1
ATOM 855 C CA . MET A 1 110 ? 16.100 3.728 -18.075 1.00 90.38 110 MET A CA 1
ATOM 856 C C . MET A 1 110 ? 15.792 3.279 -19.509 1.00 90.38 110 MET A C 1
ATOM 858 O O . MET A 1 110 ? 16.716 3.150 -20.307 1.00 90.38 110 MET A O 1
ATOM 862 N N . MET A 1 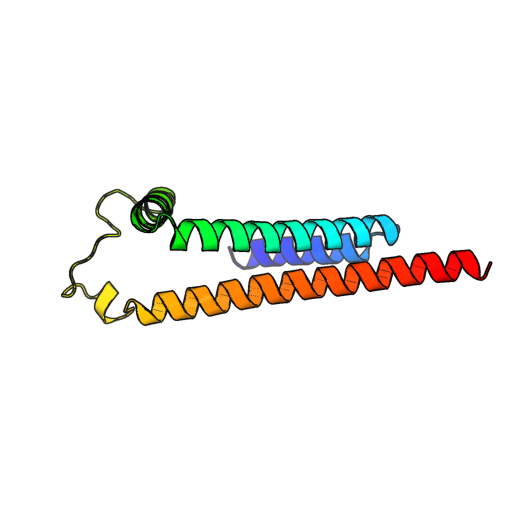111 ? 14.510 3.107 -19.855 1.00 89.62 111 MET A N 1
ATOM 863 C CA . MET A 1 111 ? 14.091 2.711 -21.208 1.00 89.62 111 MET A CA 1
ATOM 864 C C . MET A 1 111 ? 14.471 3.756 -22.266 1.00 89.62 111 MET A C 1
ATOM 866 O O . MET A 1 111 ? 14.937 3.394 -23.344 1.00 89.62 111 MET A O 1
ATOM 870 N N . GLN A 1 112 ? 14.320 5.048 -21.951 1.00 88.69 112 GLN A N 1
ATOM 871 C CA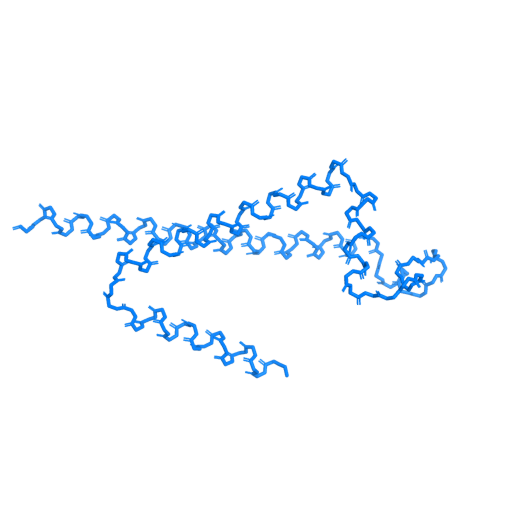 . GLN A 1 112 ? 14.729 6.146 -22.837 1.00 88.69 112 GLN A CA 1
ATOM 872 C C . GLN A 1 112 ? 16.240 6.135 -23.097 1.00 88.69 112 GLN A C 1
ATOM 874 O O . GLN A 1 112 ? 16.668 6.261 -24.240 1.00 88.69 112 GLN A O 1
ATOM 879 N N . ASN A 1 113 ? 17.050 5.925 -22.056 1.00 82.25 113 ASN A N 1
ATOM 880 C CA . ASN A 1 113 ? 18.504 5.878 -22.198 1.00 82.25 113 ASN A CA 1
ATOM 881 C C . ASN A 1 113 ? 18.947 4.722 -23.102 1.00 82.25 113 ASN A C 1
ATOM 883 O O . ASN A 1 113 ? 19.776 4.930 -23.981 1.00 82.25 113 ASN A O 1
ATOM 887 N N . THR A 1 114 ? 18.370 3.527 -22.940 1.00 77.50 114 THR A N 1
ATOM 888 C CA . THR A 1 114 ? 18.674 2.379 -23.810 1.00 77.50 114 THR A CA 1
ATOM 889 C C . THR A 1 114 ? 18.307 2.649 -25.273 1.00 77.50 114 THR A C 1
ATOM 891 O O . THR A 1 114 ? 19.084 2.301 -26.159 1.00 77.50 114 THR A O 1
ATOM 894 N N . ALA A 1 115 ? 17.174 3.309 -25.535 1.00 76.31 115 ALA A N 1
ATOM 895 C CA . ALA A 1 115 ? 16.769 3.684 -26.891 1.00 76.31 115 ALA A CA 1
ATOM 896 C C . ALA A 1 115 ? 17.725 4.709 -27.530 1.00 76.31 115 ALA A C 1
ATOM 898 O O . ALA A 1 115 ? 18.094 4.565 -28.693 1.00 76.31 115 ALA A O 1
ATOM 899 N N . ASN A 1 116 ? 18.177 5.705 -26.760 1.00 75.62 116 ASN A N 1
ATOM 900 C CA . ASN A 1 116 ? 19.097 6.736 -27.244 1.00 75.62 116 ASN A CA 1
ATOM 901 C C . ASN A 1 116 ? 20.472 6.165 -27.629 1.00 75.62 116 ASN A C 1
ATOM 903 O O . ASN A 1 116 ? 21.015 6.556 -28.657 1.00 75.62 116 ASN A O 1
ATOM 907 N N . PHE A 1 117 ? 21.015 5.215 -26.856 1.00 68.75 117 PHE A N 1
ATOM 908 C CA . PHE A 1 117 ? 22.288 4.561 -27.199 1.00 68.75 117 PHE A CA 1
ATOM 909 C C . PHE A 1 117 ? 22.215 3.791 -28.523 1.00 68.75 117 PHE A C 1
ATOM 911 O O . PHE A 1 117 ? 23.148 3.867 -29.320 1.00 68.75 117 PHE A O 1
ATOM 918 N N . GLY A 1 118 ? 21.109 3.086 -28.778 1.00 65.38 118 GLY A N 1
ATOM 919 C CA . GLY A 1 118 ? 20.909 2.350 -30.029 1.00 65.38 118 GLY A CA 1
ATOM 920 C C . GLY A 1 118 ? 20.737 3.243 -31.262 1.00 65.38 118 GLY A C 1
ATOM 921 O O . GLY A 1 118 ? 20.998 2.789 -32.365 1.00 65.38 118 GLY A O 1
ATOM 922 N N . ALA A 1 119 ? 20.323 4.502 -31.089 1.00 61.56 119 ALA A N 1
ATOM 923 C CA . ALA A 1 119 ? 20.190 5.469 -32.181 1.00 61.56 119 ALA A CA 1
ATOM 924 C C . ALA A 1 119 ? 21.501 6.213 -32.511 1.00 61.56 119 ALA A C 1
ATOM 926 O O . ALA A 1 119 ? 21.592 6.855 -33.554 1.00 61.56 119 ALA A O 1
ATOM 927 N N . SER A 1 120 ? 22.494 6.164 -31.614 1.00 62.47 120 SER A N 1
ATOM 928 C CA . SER A 1 120 ? 23.806 6.813 -31.773 1.00 62.47 120 SER A CA 1
ATOM 929 C C . SER A 1 120 ? 24.928 5.887 -32.270 1.00 62.47 120 SER A C 1
ATOM 931 O O . SER A 1 120 ? 26.050 6.360 -32.446 1.00 62.47 120 SER A O 1
ATOM 933 N N . ALA A 1 121 ? 24.644 4.592 -32.438 1.00 54.25 121 ALA A N 1
ATOM 934 C CA . ALA A 1 121 ? 25.569 3.557 -32.912 1.00 54.25 121 ALA A CA 1
ATOM 935 C C . ALA A 1 121 ? 25.237 3.157 -34.354 1.00 54.25 121 ALA A C 1
ATOM 937 O O . ALA A 1 121 ? 26.194 2.857 -35.102 1.00 54.25 121 ALA A O 1
#

pLDDT: mean 90.43, std 9.4, range [54.25, 98.38]

Secondary structure (DSSP, 8-state):
-HHHHHHHHHHHHHHHHH---HHHHHHHHHHHHHHHHHHHHHHHHHHHH-HHHHHHHHHHHHS-TTSS---TTSHHHHHS-HHHHHHHHHHHHHHHHHHHHHHHHHHHHHHHHHHHHHH--

Radius of gyration: 20.37 Å; chains: 1; bounding box: 45×23×59 Å

Foldseek 3Di:
DVVVVVVVVVVVVVVLVPDPPLLVSLVCLQVVLVVLLVVLVVLVCCCVPPVVCSVVVVQVVPHDPPPPDDDPPDPVCVVCPPVNVVVVCCVVSVVSNVVSVVSNVVSVVSVVVVVVVVVVD